Protein AF-A0A538B4H7-F1 (afdb_monomer)

Nearest PDB structures (foldseek):
  2wbi-assembly1_B-2  TM=9.373E-01  e=9.221E-04  Homo sapiens
  2wbi-assembly1_A-2  TM=9.368E-01  e=2.113E-03  Homo sapiens
  8v3u-assembly1_A  TM=9.462E-01  e=2.600E-03  Mus musculus
  4hr3-assembly1_A  TM=8.860E-01  e=8.313E-04  Mycobacteroides abscessus ATCC 19977
  8hk0-assembly1_D  TM=9.246E-01  e=2.884E-03  Streptomyces ficellus

Sequence (110 aa):
MRGVLDVTVAYASERRQFGVPVGSFQAVQHLLAEAHCLMEGALSVALHASWGVDSLEPDDAVAAGRVAKAYCARAARTVCETAVQVHGGIGNTWDCLAHVYLRRALLSSQ

Secondary structure (DSSP, 8-state):
-HHHHHHHHHHHHH-EETTEEGGGSHHHHHHHHHHHHHHHHHHHHHHHHHHHHHHS-HHHHHHHHHHHHHHHHHHHHHHHHHHHHHHGGGGGSTTSSHHHHHHHHHHHT-

Structure (mmCIF, N/CA/C/O backbone):
data_AF-A0A538B4H7-F1
#
_entry.id   AF-A0A538B4H7-F1
#
loop_
_atom_site.group_PDB
_atom_site.id
_atom_site.type_symbol
_atom_site.label_atom_id
_atom_site.label_alt_id
_atom_site.label_comp_id
_atom_site.label_asym_id
_atom_site.label_entity_id
_atom_site.label_seq_id
_atom_site.pdbx_PDB_ins_code
_atom_site.Cartn_x
_atom_site.Cartn_y
_atom_site.Cartn_z
_atom_site.occupancy
_atom_site.B_iso_or_equiv
_atom_site.auth_seq_id
_atom_site.auth_comp_id
_atom_site.auth_asym_id
_atom_site.auth_atom_id
_atom_site.pdbx_PDB_model_num
ATOM 1 N N . MET A 1 1 ? 2.057 -5.808 -1.449 1.00 85.00 1 MET A N 1
ATOM 2 C CA . MET A 1 1 ? 1.199 -4.632 -1.183 1.00 85.00 1 MET A CA 1
ATOM 3 C C . MET A 1 1 ? -0.264 -5.025 -1.054 1.00 85.00 1 MET A C 1
ATOM 5 O O . MET A 1 1 ? -0.782 -4.868 0.035 1.00 85.00 1 MET A O 1
ATOM 9 N N . ARG A 1 2 ? -0.898 -5.617 -2.079 1.00 89.88 2 ARG A N 1
ATOM 10 C CA . ARG A 1 2 ? -2.320 -6.022 -2.024 1.00 89.88 2 ARG A CA 1
ATOM 11 C C . ARG A 1 2 ? -2.705 -6.788 -0.752 1.00 89.88 2 ARG A C 1
ATOM 13 O O . ARG A 1 2 ? -3.496 -6.291 0.034 1.00 89.88 2 ARG A O 1
ATOM 20 N N . GLY A 1 3 ? -1.991 -7.874 -0.454 1.00 89.50 3 GLY A N 1
ATOM 21 C CA . GLY A 1 3 ? -2.257 -8.661 0.754 1.00 89.50 3 GLY A CA 1
ATOM 22 C C . GLY A 1 3 ? -2.128 -7.907 2.087 1.00 89.50 3 GLY A C 1
ATOM 23 O O . GLY A 1 3 ? -2.819 -8.278 3.024 1.00 89.50 3 GLY A O 1
ATOM 24 N N . VAL A 1 4 ? -1.294 -6.855 2.198 1.00 93.38 4 VAL A N 1
ATOM 25 C CA . VAL A 1 4 ? -1.223 -6.053 3.439 1.00 93.38 4 VAL A CA 1
ATOM 26 C C . VAL A 1 4 ? -2.365 -5.035 3.519 1.00 93.38 4 VAL A C 1
ATOM 28 O O . VAL A 1 4 ? -2.879 -4.778 4.604 1.00 93.38 4 VAL A O 1
ATOM 31 N N . LEU A 1 5 ? -2.798 -4.481 2.383 1.00 95.25 5 LEU A N 1
ATOM 32 C CA . LEU A 1 5 ? -3.928 -3.557 2.346 1.00 95.25 5 LEU A CA 1
ATOM 33 C C . LEU A 1 5 ? -5.231 -4.286 2.698 1.00 95.25 5 LEU A C 1
ATOM 35 O O . LEU A 1 5 ? -5.973 -3.799 3.544 1.00 95.25 5 LEU A O 1
ATOM 39 N N . ASP A 1 6 ? -5.448 -5.481 2.145 1.00 94.12 6 ASP A N 1
ATOM 40 C CA . ASP A 1 6 ? -6.657 -6.280 2.386 1.00 94.12 6 ASP A CA 1
ATOM 41 C C . ASP A 1 6 ? -6.829 -6.622 3.876 1.00 94.12 6 ASP A C 1
ATOM 43 O O . ASP A 1 6 ? -7.883 -6.359 4.458 1.00 94.12 6 ASP A O 1
ATOM 47 N N . VAL A 1 7 ? -5.773 -7.122 4.535 1.00 93.69 7 VAL A N 1
ATOM 48 C CA . VAL A 1 7 ? -5.821 -7.406 5.985 1.00 93.69 7 VAL A CA 1
ATOM 49 C C . VAL A 1 7 ? -6.019 -6.138 6.817 1.00 93.69 7 VAL A C 1
ATOM 51 O O . VAL A 1 7 ? -6.690 -6.178 7.844 1.00 93.69 7 VAL A O 1
ATOM 54 N N . THR A 1 8 ? -5.489 -4.998 6.365 1.00 96.88 8 THR A N 1
ATOM 55 C CA . THR A 1 8 ? -5.655 -3.717 7.065 1.00 96.88 8 THR A CA 1
ATOM 56 C C . THR A 1 8 ? -7.083 -3.193 6.958 1.00 96.88 8 THR A C 1
ATOM 58 O O . THR A 1 8 ? -7.635 -2.726 7.953 1.00 96.88 8 THR A O 1
ATOM 61 N N . VAL A 1 9 ? -7.706 -3.291 5.782 1.00 97.25 9 VAL A N 1
ATOM 62 C CA . VAL A 1 9 ? -9.108 -2.898 5.578 1.00 97.25 9 VAL A CA 1
ATOM 63 C C . VAL A 1 9 ? -10.041 -3.791 6.399 1.00 97.25 9 VAL A C 1
ATOM 65 O O . VAL A 1 9 ? -10.960 -3.277 7.043 1.00 97.25 9 VAL A O 1
ATOM 68 N N . ALA A 1 10 ? -9.777 -5.101 6.439 1.00 96.25 10 ALA A N 1
ATOM 69 C CA . ALA A 1 10 ? -10.524 -6.039 7.276 1.00 96.25 10 ALA A CA 1
ATOM 70 C C . ALA A 1 10 ? -10.427 -5.658 8.763 1.00 96.25 10 ALA A C 1
ATOM 72 O O . ALA A 1 10 ? -11.449 -5.428 9.411 1.00 96.25 10 ALA A O 1
ATOM 73 N N . TYR A 1 11 ? -9.208 -5.453 9.276 1.00 96.88 11 TYR A N 1
ATOM 74 C CA . TYR A 1 11 ? -8.996 -5.003 10.653 1.00 96.88 11 TYR A CA 1
ATOM 75 C C . TYR A 1 11 ? -9.717 -3.682 10.956 1.00 96.88 11 TYR A C 1
ATOM 77 O O . TYR A 1 11 ? -10.392 -3.562 11.980 1.00 96.88 11 TYR A O 1
ATOM 85 N N . ALA A 1 12 ? -9.617 -2.693 10.062 1.00 97.88 12 ALA A N 1
ATOM 86 C CA . ALA A 1 12 ? -10.252 -1.392 10.252 1.00 97.88 12 ALA A CA 1
ATOM 87 C C . ALA A 1 12 ? -11.789 -1.471 10.295 1.00 97.88 12 ALA A C 1
ATOM 89 O O . ALA A 1 12 ? -12.437 -0.648 10.946 1.00 97.88 12 ALA A O 1
ATOM 90 N N . SER A 1 13 ? -12.367 -2.465 9.622 1.00 97.88 13 SER A N 1
ATOM 91 C CA . SER A 1 13 ? -13.812 -2.704 9.585 1.00 97.88 13 SER A CA 1
ATOM 92 C C . SER A 1 13 ? -14.325 -3.426 10.837 1.00 97.88 13 SER A C 1
ATOM 94 O O . SER A 1 13 ? -15.470 -3.223 11.240 1.00 97.88 13 SER A O 1
ATOM 96 N N . GLU A 1 14 ? -13.487 -4.241 11.481 1.00 96.81 14 GLU A N 1
ATOM 97 C CA . GLU A 1 14 ? -13.860 -5.039 12.657 1.00 96.81 14 GLU A CA 1
ATOM 98 C C . GLU A 1 14 ? -13.530 -4.342 13.985 1.00 96.81 14 GLU A C 1
ATOM 100 O O . GLU A 1 14 ? -14.317 -4.370 14.939 1.00 96.81 14 GLU A O 1
ATOM 105 N N . ARG A 1 15 ? -12.365 -3.693 14.071 1.00 97.25 15 ARG A N 1
ATOM 106 C CA . ARG A 1 15 ? -11.880 -3.061 15.301 1.00 97.25 15 ARG A CA 1
ATOM 107 C C . ARG A 1 15 ? -12.764 -1.876 15.677 1.00 97.25 15 ARG A C 1
ATOM 109 O O . ARG A 1 15 ? -12.885 -0.929 14.912 1.00 97.25 15 ARG A O 1
ATOM 116 N N . ARG A 1 16 ? -13.304 -1.872 16.903 1.00 97.50 16 ARG A N 1
ATOM 117 C CA . ARG A 1 16 ? -14.145 -0.774 17.421 1.00 97.50 16 ARG A CA 1
ATOM 118 C C . ARG A 1 16 ? -13.450 0.116 18.450 1.00 97.50 16 ARG A C 1
ATOM 120 O O . ARG A 1 16 ? -12.975 -0.375 19.473 1.00 97.50 16 ARG A O 1
ATOM 127 N N . GLN A 1 17 ? -13.465 1.429 18.245 1.00 96.38 17 GLN A N 1
ATOM 128 C CA . GLN A 1 17 ? -13.072 2.431 19.244 1.00 96.38 17 GLN A CA 1
ATOM 129 C C . GLN A 1 17 ? -14.129 3.529 19.300 1.00 96.38 17 GLN A C 1
ATOM 131 O O . GLN A 1 17 ? -14.754 3.841 18.293 1.00 96.38 17 GLN A O 1
ATOM 136 N N . PHE A 1 18 ? -14.364 4.088 20.490 1.00 96.69 18 PHE A N 1
ATOM 137 C CA . PHE A 1 18 ? -15.414 5.097 20.692 1.00 96.69 18 PHE A CA 1
ATOM 138 C C . PHE A 1 18 ? -16.799 4.636 20.187 1.00 96.69 18 PHE A C 1
ATOM 140 O O . PHE A 1 18 ? -17.581 5.417 19.660 1.00 96.69 18 PHE A O 1
ATOM 147 N N . GLY A 1 19 ? -17.089 3.335 20.319 1.00 97.12 19 GLY A N 1
ATOM 148 C CA . GLY A 1 19 ? -18.369 2.727 19.937 1.00 97.12 19 GLY A CA 1
ATOM 149 C C . GLY A 1 19 ? -18.535 2.375 18.451 1.00 97.12 19 GLY A C 1
ATOM 150 O O . GLY A 1 19 ? -19.453 1.622 18.121 1.00 97.12 19 GLY A O 1
ATOM 151 N N . VAL A 1 20 ? -17.642 2.823 17.563 1.00 98.06 20 VAL A N 1
ATOM 152 C CA . VAL A 1 20 ? -17.741 2.624 16.103 1.00 98.06 20 VAL A CA 1
ATOM 153 C C . VAL A 1 20 ? -16.512 1.900 15.535 1.00 98.06 20 VAL A C 1
ATOM 155 O O . VAL A 1 20 ? -15.462 1.895 16.182 1.00 98.06 20 VAL A O 1
ATOM 158 N N . PRO A 1 21 ? -16.608 1.246 14.361 1.00 98.31 21 PRO A N 1
ATOM 159 C CA . PRO A 1 21 ? -15.439 0.716 13.662 1.00 98.31 21 PRO A CA 1
ATOM 160 C C . PRO A 1 21 ? -14.396 1.804 13.386 1.00 98.31 21 PRO A C 1
ATOM 162 O O . PRO A 1 21 ? -14.749 2.903 12.973 1.00 98.31 21 PRO A O 1
ATOM 165 N N . VAL A 1 22 ? -13.107 1.516 13.558 1.00 98.12 22 VAL A N 1
ATOM 166 C CA . VAL A 1 22 ? -12.048 2.523 13.350 1.00 98.12 22 VAL A CA 1
ATOM 167 C C . VAL A 1 22 ? -11.984 3.014 11.900 1.00 98.12 22 VAL A C 1
ATOM 169 O O . VAL A 1 22 ? -11.637 4.166 11.654 1.00 98.12 22 VAL A O 1
ATOM 172 N N . GLY A 1 23 ? -12.395 2.183 10.939 1.00 97.94 23 GLY A N 1
ATOM 173 C CA . GLY A 1 23 ? -12.521 2.543 9.527 1.00 97.94 23 GLY A CA 1
ATOM 174 C C . GLY A 1 23 ? -13.609 3.580 9.221 1.00 97.94 23 GLY A C 1
ATOM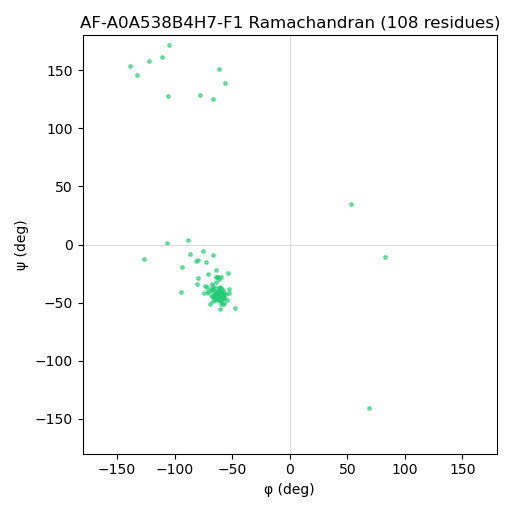 175 O O . GLY A 1 23 ? -13.651 4.083 8.101 1.00 97.94 23 GLY A O 1
ATOM 176 N N . SER A 1 24 ? -14.477 3.944 10.176 1.00 98.00 24 SER A N 1
ATOM 177 C CA . SER A 1 24 ? -15.433 5.044 9.985 1.00 98.00 24 SER A CA 1
ATOM 178 C C . SER A 1 24 ? -14.818 6.426 10.220 1.00 98.00 24 SER A C 1
ATOM 180 O O . SER A 1 24 ? -15.434 7.430 9.873 1.00 98.00 24 SER A O 1
ATOM 182 N N . PHE A 1 25 ? -13.631 6.511 10.829 1.00 98.31 25 PHE A N 1
ATOM 183 C CA . PHE A 1 25 ? -12.952 7.787 11.033 1.00 98.31 25 PHE A CA 1
ATOM 184 C C . PHE A 1 25 ? -12.283 8.245 9.736 1.00 98.31 25 PHE A C 1
ATOM 186 O O . PHE A 1 25 ? -11.476 7.516 9.159 1.00 98.31 25 PHE A O 1
ATOM 193 N N . GLN A 1 26 ? -12.549 9.486 9.318 1.00 98.31 26 GLN A N 1
ATOM 194 C CA . GLN A 1 26 ? -12.001 10.061 8.083 1.00 98.31 26 GLN A CA 1
ATOM 195 C C . GLN A 1 26 ? -10.471 9.941 7.999 1.00 98.31 26 GLN A C 1
ATOM 197 O O . GLN A 1 26 ? -9.933 9.638 6.939 1.00 98.31 26 GLN A O 1
ATOM 202 N N . ALA A 1 27 ? -9.764 10.123 9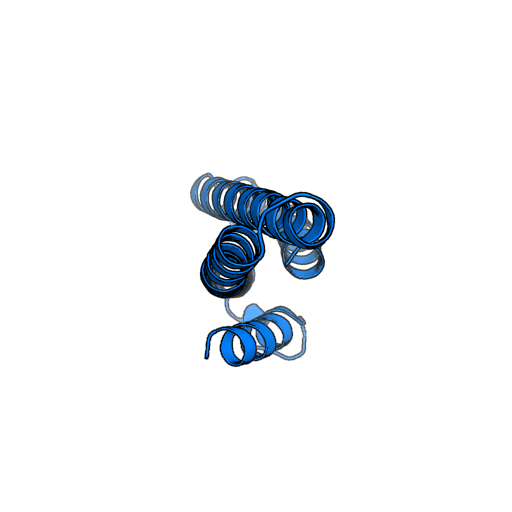.120 1.00 97.62 27 ALA A N 1
ATOM 203 C CA . ALA A 1 27 ? -8.311 9.978 9.170 1.00 97.62 27 ALA A CA 1
ATOM 204 C C . ALA A 1 27 ? -7.845 8.578 8.723 1.00 97.62 27 ALA A C 1
ATOM 206 O O . ALA A 1 27 ? -6.868 8.463 7.991 1.00 97.62 27 ALA A O 1
ATOM 207 N N . VAL A 1 28 ? -8.568 7.518 9.104 1.00 98.25 28 VAL A N 1
ATOM 208 C CA . VAL A 1 28 ? -8.280 6.143 8.665 1.00 98.25 28 VAL A CA 1
ATOM 209 C C . VAL A 1 28 ? -8.700 5.945 7.209 1.00 98.25 28 VAL A C 1
ATOM 211 O O . VAL A 1 28 ? -7.955 5.355 6.434 1.00 98.25 28 VAL A O 1
ATOM 214 N N . GLN A 1 29 ? -9.856 6.479 6.806 1.00 98.31 29 GLN A N 1
ATOM 215 C CA . GLN A 1 29 ? -10.340 6.375 5.425 1.00 98.31 29 GLN A CA 1
ATOM 216 C C . GLN A 1 29 ? -9.376 7.010 4.424 1.00 98.31 29 GLN A C 1
ATOM 218 O O . GLN A 1 29 ? -9.060 6.393 3.413 1.00 98.31 29 GLN A O 1
ATOM 223 N N . HIS A 1 30 ? -8.871 8.209 4.717 1.00 98.38 30 HIS A N 1
ATOM 224 C CA . HIS A 1 30 ? -7.897 8.891 3.869 1.00 98.38 30 HIS A CA 1
ATOM 225 C C . HIS A 1 30 ? -6.599 8.095 3.743 1.00 98.38 30 HIS A C 1
ATOM 227 O O . HIS A 1 30 ? -6.124 7.893 2.630 1.00 98.38 30 HIS A O 1
ATOM 233 N N . LEU A 1 31 ? -6.074 7.579 4.860 1.00 98.31 31 LEU A N 1
ATOM 234 C CA . LEU A 1 31 ? -4.881 6.733 4.853 1.00 98.31 31 LEU A CA 1
ATOM 235 C C . LEU A 1 31 ? -5.062 5.494 3.963 1.00 98.31 31 LEU A C 1
ATOM 237 O O . LEU A 1 31 ? -4.184 5.165 3.167 1.00 98.31 31 LEU A O 1
ATOM 241 N N . LEU A 1 32 ? -6.204 4.809 4.078 1.00 98.19 32 LEU A N 1
ATOM 242 C CA . LEU A 1 32 ? -6.490 3.607 3.291 1.00 98.19 32 LEU A CA 1
ATOM 243 C C . LEU A 1 32 ? -6.758 3.923 1.815 1.00 98.19 32 LEU A C 1
ATOM 245 O O . LEU A 1 32 ? -6.315 3.171 0.948 1.00 98.19 32 LEU A O 1
ATOM 249 N N . ALA A 1 33 ? -7.426 5.039 1.518 1.00 98.38 33 ALA A N 1
ATOM 250 C CA . ALA A 1 33 ? -7.653 5.499 0.152 1.00 98.38 33 ALA A CA 1
ATOM 251 C C . ALA A 1 33 ? -6.334 5.869 -0.543 1.00 98.38 33 ALA A C 1
ATOM 253 O O . ALA A 1 33 ? -6.085 5.437 -1.666 1.00 98.38 33 ALA A O 1
ATOM 254 N N . GLU A 1 34 ? -5.449 6.600 0.134 1.00 98.38 34 GLU A N 1
ATOM 255 C CA . GLU A 1 34 ? -4.131 6.949 -0.400 1.00 98.38 34 GLU A CA 1
ATOM 256 C C . GLU A 1 34 ? -3.257 5.703 -0.605 1.00 98.38 34 GLU A C 1
ATOM 258 O O . GLU A 1 34 ? -2.647 5.535 -1.664 1.00 98.38 34 GLU A O 1
ATOM 263 N N . ALA A 1 35 ? -3.263 4.773 0.356 1.00 98.12 35 ALA A N 1
ATOM 264 C CA . ALA A 1 35 ? -2.573 3.492 0.222 1.00 98.12 35 ALA A CA 1
ATOM 265 C C . ALA A 1 35 ? -3.095 2.669 -0.971 1.00 98.12 35 ALA A C 1
ATOM 267 O O . ALA A 1 35 ? -2.307 2.032 -1.676 1.00 98.12 35 ALA A O 1
ATOM 268 N N . HIS A 1 36 ? -4.405 2.704 -1.228 1.00 98.12 36 HIS A N 1
ATOM 269 C CA . HIS A 1 36 ? -5.007 2.066 -2.395 1.00 98.12 36 HIS A CA 1
ATOM 270 C C . HIS A 1 36 ? -4.544 2.718 -3.706 1.00 98.12 36 HIS A C 1
ATOM 272 O O . HIS A 1 36 ? -4.080 2.012 -4.601 1.00 98.12 36 HIS A O 1
ATOM 278 N N . CYS A 1 37 ? -4.565 4.051 -3.796 1.00 98.44 37 CYS A N 1
ATOM 279 C CA . CYS A 1 37 ? -4.070 4.785 -4.965 1.00 98.44 37 CYS A CA 1
ATOM 280 C C . CYS A 1 37 ? -2.596 4.470 -5.269 1.00 98.44 37 CYS A C 1
ATOM 282 O O . CYS A 1 37 ? -2.240 4.227 -6.422 1.00 98.44 37 CYS A O 1
ATOM 284 N N . LEU A 1 38 ? -1.739 4.418 -4.243 1.00 98.25 38 LEU A N 1
ATOM 285 C CA . LEU A 1 38 ? -0.326 4.050 -4.395 1.00 98.25 38 LEU A CA 1
ATOM 286 C C . LEU A 1 38 ? -0.150 2.622 -4.922 1.00 98.25 38 LEU A C 1
ATOM 288 O O . LEU A 1 38 ? 0.718 2.371 -5.759 1.00 98.25 38 LEU A O 1
ATOM 292 N N . MET A 1 39 ? -0.962 1.681 -4.439 1.00 97.31 39 MET A N 1
ATOM 293 C CA . MET A 1 39 ? -0.926 0.296 -4.902 1.00 97.31 39 MET A CA 1
ATOM 294 C C . MET A 1 39 ? -1.328 0.180 -6.376 1.00 97.31 39 MET A C 1
ATOM 296 O O . MET A 1 39 ? -0.651 -0.523 -7.126 1.00 97.31 39 MET A O 1
ATOM 300 N N . GLU A 1 40 ? -2.396 0.857 -6.795 1.00 98.25 40 GLU A N 1
ATOM 301 C CA . GLU A 1 40 ? -2.850 0.833 -8.191 1.00 98.25 40 GLU A CA 1
ATOM 302 C C . GLU A 1 40 ? -1.849 1.542 -9.118 1.00 98.25 40 GLU A C 1
ATOM 304 O O . GLU A 1 40 ? -1.518 1.027 -10.187 1.00 98.25 40 GLU A O 1
ATOM 309 N N . GLY A 1 41 ? -1.250 2.652 -8.671 1.00 98.38 41 GLY A N 1
ATOM 310 C CA . GLY A 1 41 ? -0.131 3.287 -9.372 1.00 98.38 41 GLY A CA 1
ATOM 311 C C . GLY A 1 41 ? 1.064 2.343 -9.544 1.00 98.38 41 GLY A C 1
ATOM 312 O O . GLY A 1 41 ? 1.627 2.250 -10.633 1.00 98.38 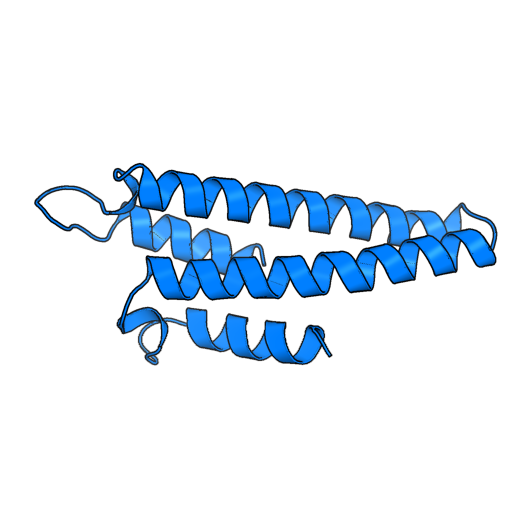41 GLY A O 1
ATOM 313 N N . ALA A 1 42 ? 1.411 1.584 -8.500 1.00 97.94 42 ALA A N 1
ATOM 314 C CA . ALA A 1 42 ? 2.504 0.617 -8.542 1.00 97.94 42 ALA A CA 1
ATOM 315 C C . ALA A 1 42 ? 2.214 -0.550 -9.497 1.00 97.94 42 ALA A C 1
ATOM 317 O O . ALA A 1 42 ? 3.106 -0.997 -10.217 1.00 97.94 42 ALA A O 1
ATOM 318 N N . LEU A 1 43 ? 0.967 -1.025 -9.539 1.00 98.06 43 LEU A N 1
ATOM 319 C CA . LEU A 1 43 ? 0.546 -2.032 -10.509 1.00 98.06 43 LEU A CA 1
ATOM 320 C C . LEU A 1 43 ? 0.659 -1.499 -11.942 1.00 98.06 43 LEU A C 1
ATOM 322 O O . LEU A 1 43 ? 1.221 -2.179 -12.795 1.00 98.06 43 LEU A O 1
ATOM 326 N N . SER A 1 44 ? 0.191 -0.274 -12.187 1.00 98.50 44 SER A N 1
ATOM 327 C CA . SER A 1 44 ? 0.229 0.358 -13.509 1.00 98.50 44 SER A CA 1
ATOM 328 C C . SER A 1 44 ? 1.654 0.461 -14.066 1.00 98.50 44 SER A C 1
ATOM 330 O O . SER A 1 44 ? 1.932 -0.028 -15.162 1.00 98.50 44 SER A O 1
ATOM 332 N N . VAL A 1 45 ? 2.597 1.007 -13.289 1.00 98.44 45 VAL A N 1
ATOM 333 C CA . VAL A 1 45 ? 3.997 1.138 -13.738 1.00 98.44 45 VAL A CA 1
ATOM 334 C C . VAL A 1 45 ? 4.694 -0.213 -13.893 1.00 98.44 45 VAL A C 1
ATOM 336 O O . VAL A 1 45 ? 5.513 -0.370 -14.796 1.00 98.44 45 VAL A O 1
ATOM 339 N N . ALA A 1 46 ? 4.367 -1.200 -13.051 1.00 98.38 46 ALA A N 1
ATOM 340 C CA . ALA A 1 46 ? 4.913 -2.547 -13.177 1.00 98.38 46 ALA A CA 1
ATOM 341 C C . ALA A 1 46 ? 4.433 -3.221 -14.468 1.00 98.38 46 ALA A C 1
ATOM 343 O O . ALA A 1 46 ? 5.248 -3.780 -15.196 1.00 98.38 46 ALA A O 1
ATOM 344 N N . LEU A 1 47 ? 3.139 -3.113 -14.785 1.00 98.62 47 LEU A N 1
ATOM 345 C CA . LEU A 1 47 ? 2.574 -3.638 -16.028 1.00 98.62 47 LEU A CA 1
ATOM 346 C C . LEU A 1 47 ? 3.161 -2.942 -17.257 1.00 98.62 47 LEU A C 1
ATOM 348 O O . LEU A 1 47 ? 3.498 -3.618 -18.225 1.00 98.62 47 LEU A O 1
ATOM 352 N N . HIS A 1 48 ? 3.337 -1.618 -17.211 1.00 98.69 48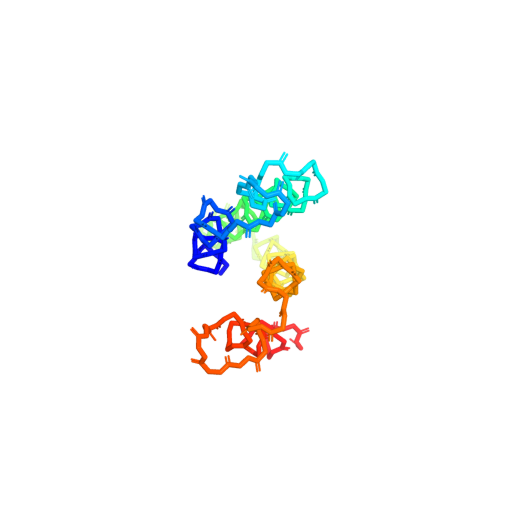 HIS A N 1
ATOM 353 C CA . HIS A 1 48 ? 3.983 -0.880 -18.295 1.00 98.69 48 HIS A CA 1
ATOM 354 C C . HIS A 1 48 ? 5.429 -1.338 -18.515 1.00 98.69 48 HIS A C 1
ATOM 356 O O . HIS A 1 48 ? 5.820 -1.581 -19.652 1.00 98.69 48 HIS A O 1
ATOM 362 N N . ALA A 1 49 ? 6.207 -1.516 -17.443 1.00 98.69 49 ALA A N 1
ATOM 363 C CA . ALA A 1 49 ? 7.568 -2.032 -17.552 1.00 98.69 49 ALA A CA 1
ATOM 364 C C . ALA A 1 49 ? 7.605 -3.464 -18.105 1.00 98.69 49 ALA A C 1
ATOM 366 O O . ALA A 1 49 ? 8.440 -3.753 -18.954 1.00 98.69 49 ALA A O 1
ATOM 367 N N . SER A 1 50 ? 6.695 -4.344 -17.670 1.00 98.50 50 SER A N 1
ATOM 368 C CA . SER A 1 50 ? 6.589 -5.708 -18.205 1.00 98.50 50 SER A CA 1
ATOM 369 C C . SER A 1 50 ? 6.252 -5.719 -19.693 1.00 98.50 50 SER A C 1
ATOM 371 O O . SER A 1 50 ? 6.931 -6.392 -20.455 1.00 98.50 50 SER A O 1
ATOM 373 N N . TRP A 1 51 ? 5.253 -4.943 -20.115 1.00 98.69 51 TRP A N 1
ATOM 374 C CA . TRP A 1 51 ? 4.914 -4.785 -21.530 1.00 98.69 51 TRP A CA 1
ATOM 375 C C . TRP A 1 51 ? 6.074 -4.183 -22.339 1.00 98.69 51 TRP A C 1
ATOM 377 O O . TRP A 1 51 ? 6.328 -4.595 -23.471 1.00 98.69 51 TRP A O 1
ATOM 387 N N . GLY A 1 52 ? 6.800 -3.236 -21.739 1.00 98.62 52 GLY A N 1
ATOM 388 C CA . GLY A 1 52 ? 7.919 -2.547 -22.368 1.00 98.62 52 GLY A CA 1
ATOM 389 C C . GLY A 1 52 ? 9.063 -3.475 -22.768 1.00 98.62 52 GLY A C 1
ATOM 390 O O . GLY A 1 52 ? 9.708 -3.211 -23.774 1.00 98.62 52 GLY A O 1
ATOM 391 N N . VAL A 1 53 ? 9.268 -4.586 -22.052 1.00 98.31 53 VAL A N 1
ATOM 392 C CA . VAL A 1 53 ? 10.280 -5.599 -22.406 1.00 98.31 53 VAL A CA 1
ATOM 393 C C . VAL A 1 53 ? 10.040 -6.191 -23.797 1.00 98.31 53 VAL A C 1
ATOM 395 O O . VAL A 1 53 ? 11.003 -6.432 -24.519 1.00 98.31 53 VAL A O 1
ATOM 398 N N . ASP A 1 54 ? 8.779 -6.394 -24.180 1.00 98.38 54 ASP A N 1
ATOM 399 C CA . ASP A 1 54 ? 8.423 -7.024 -25.456 1.00 98.38 54 ASP A CA 1
ATOM 400 C C . ASP A 1 54 ? 8.180 -6.004 -26.582 1.00 98.38 54 ASP A C 1
ATOM 402 O O . ASP A 1 54 ? 8.172 -6.375 -27.755 1.00 98.38 54 ASP A O 1
ATOM 406 N N . SER A 1 55 ? 7.919 -4.737 -26.237 1.00 98.31 55 SER A N 1
ATOM 407 C CA . SER A 1 55 ? 7.301 -3.765 -27.158 1.00 98.31 55 SER A CA 1
ATOM 408 C C . SER A 1 55 ? 8.058 -2.448 -27.344 1.00 98.31 55 SER A C 1
ATOM 410 O O . SER A 1 55 ? 7.688 -1.679 -28.231 1.00 98.31 55 SER A O 1
ATOM 412 N N . LEU A 1 56 ? 9.061 -2.145 -26.515 1.00 98.38 56 LEU A N 1
ATOM 413 C CA . LEU A 1 56 ? 9.847 -0.910 -26.604 1.00 98.38 56 LEU A CA 1
ATOM 414 C C . LEU A 1 56 ? 11.282 -1.190 -27.055 1.00 98.38 56 LEU A C 1
ATOM 416 O O . LEU A 1 56 ? 11.790 -2.302 -26.920 1.00 98.38 56 LEU A O 1
ATOM 420 N N . GLU A 1 57 ? 11.953 -0.145 -27.541 1.00 98.62 57 GLU A N 1
ATOM 421 C CA . GLU A 1 57 ? 13.395 -0.194 -27.770 1.00 98.62 57 GLU A CA 1
ATOM 422 C C . GLU A 1 57 ? 14.145 -0.454 -26.449 1.00 98.62 57 GLU A C 1
ATOM 424 O O . GLU A 1 57 ? 13.674 -0.042 -25.379 1.00 98.62 57 GLU A O 1
ATOM 429 N N . PRO A 1 58 ? 15.324 -1.106 -26.484 1.00 98.38 58 PRO A N 1
ATOM 430 C CA . PRO A 1 58 ? 16.008 -1.561 -25.274 1.00 98.38 58 PRO A CA 1
ATOM 431 C C . PRO A 1 58 ? 16.228 -0.477 -24.208 1.00 98.38 58 PRO A C 1
ATOM 433 O O . PRO A 1 58 ? 16.007 -0.729 -23.021 1.00 98.38 58 PRO A O 1
ATOM 436 N N . ASP A 1 59 ? 16.620 0.734 -24.607 1.00 98.44 59 ASP A N 1
ATOM 437 C CA . ASP A 1 59 ? 16.876 1.833 -23.668 1.00 98.44 59 ASP A CA 1
ATOM 438 C C . ASP A 1 59 ? 15.589 2.329 -22.984 1.00 98.44 59 ASP A C 1
ATOM 440 O O . ASP A 1 59 ? 15.588 2.591 -21.775 1.00 98.44 59 ASP A O 1
ATOM 444 N N . ASP A 1 60 ? 14.476 2.381 -23.721 1.00 98.50 60 ASP A N 1
ATOM 445 C CA . ASP A 1 60 ? 13.166 2.775 -23.196 1.00 98.50 60 ASP A CA 1
ATOM 446 C C . ASP A 1 60 ? 12.590 1.699 -22.265 1.00 98.50 60 ASP A C 1
ATOM 448 O O . ASP A 1 60 ? 12.067 2.013 -21.190 1.00 98.50 60 ASP A O 1
ATOM 452 N N . ALA A 1 61 ? 12.756 0.417 -22.611 1.00 98.62 61 ALA A N 1
ATOM 453 C CA . ALA A 1 61 ? 12.376 -0.704 -21.753 1.00 98.62 61 ALA A CA 1
ATOM 454 C C . ALA A 1 61 ? 13.148 -0.681 -20.418 1.00 98.62 61 ALA A C 1
ATOM 456 O O . ALA A 1 61 ? 12.565 -0.838 -19.337 1.00 98.62 61 ALA A O 1
ATOM 457 N N . VAL A 1 62 ? 14.459 -0.410 -20.464 1.00 98.62 62 VAL A N 1
ATOM 458 C CA . VAL A 1 62 ? 15.294 -0.247 -19.263 1.00 98.62 62 VAL A CA 1
ATOM 459 C C . VAL A 1 62 ? 14.848 0.965 -18.438 1.00 98.62 62 VAL A C 1
ATOM 461 O O . 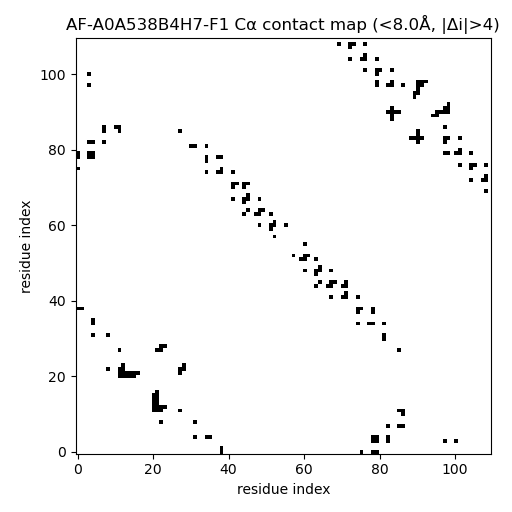VAL A 1 62 ? 14.789 0.878 -17.205 1.00 98.62 62 VAL A O 1
ATOM 464 N N . ALA A 1 63 ? 14.505 2.086 -19.077 1.00 98.56 63 ALA A N 1
ATOM 465 C CA . ALA A 1 63 ? 13.988 3.266 -18.388 1.00 98.56 63 ALA A CA 1
ATOM 466 C C . ALA A 1 63 ? 12.655 2.976 -17.671 1.00 98.56 63 ALA A C 1
ATOM 468 O O . ALA A 1 63 ? 12.526 3.282 -16.480 1.00 98.56 63 ALA A O 1
ATOM 469 N N . ALA A 1 64 ? 11.708 2.309 -18.339 1.00 98.69 64 ALA A N 1
ATOM 470 C CA . ALA A 1 64 ? 10.440 1.887 -17.744 1.00 98.69 64 ALA A CA 1
ATOM 471 C C . ALA A 1 64 ? 10.656 0.952 -16.539 1.00 98.69 64 ALA A C 1
ATOM 473 O O . ALA A 1 64 ? 10.056 1.149 -15.478 1.00 98.69 64 ALA A O 1
ATOM 474 N N . GLY A 1 65 ? 11.586 -0.005 -16.648 1.00 98.62 65 GLY A N 1
ATOM 475 C CA . GLY A 1 65 ? 11.975 -0.889 -15.544 1.00 98.62 65 GLY A CA 1
ATOM 476 C C . GLY A 1 65 ? 12.531 -0.141 -14.326 1.00 98.62 65 GLY A C 1
ATOM 477 O O . GLY A 1 65 ? 12.169 -0.445 -13.185 1.00 98.62 65 GLY A O 1
ATOM 478 N N . ARG A 1 66 ? 13.363 0.888 -14.541 1.00 98.31 66 ARG A N 1
ATOM 479 C CA . ARG A 1 66 ? 13.895 1.742 -13.459 1.00 98.31 66 ARG A CA 1
ATOM 480 C C . ARG A 1 66 ? 12.790 2.530 -12.758 1.00 98.31 66 ARG A C 1
ATOM 482 O O . ARG A 1 66 ? 12.777 2.584 -11.526 1.00 98.31 66 ARG A O 1
ATOM 489 N N . VAL A 1 67 ? 11.851 3.094 -13.522 1.00 98.31 67 VAL A N 1
ATOM 490 C CA . VAL A 1 67 ? 10.677 3.792 -12.972 1.00 98.31 67 VAL A CA 1
ATOM 491 C C . VAL A 1 67 ? 9.840 2.835 -12.127 1.00 98.31 67 VAL A C 1
ATOM 493 O O . VAL A 1 67 ? 9.524 3.158 -10.980 1.00 98.31 67 VAL A O 1
ATOM 496 N N . ALA A 1 68 ? 9.552 1.635 -12.639 1.00 98.31 68 ALA A N 1
ATOM 497 C CA . ALA A 1 68 ? 8.800 0.625 -11.903 1.00 98.31 68 ALA A CA 1
ATOM 498 C C . ALA A 1 68 ? 9.501 0.222 -10.595 1.00 98.31 68 ALA A C 1
ATOM 500 O O . ALA A 1 68 ? 8.865 0.240 -9.542 1.00 98.31 68 ALA A O 1
ATOM 501 N N . LYS A 1 69 ? 10.816 -0.059 -10.608 1.00 96.88 69 LYS A N 1
ATOM 502 C CA . LYS A 1 69 ? 11.577 -0.370 -9.378 1.00 96.88 69 LYS A CA 1
ATOM 503 C C . LYS A 1 69 ? 11.472 0.761 -8.358 1.00 96.88 69 LYS A C 1
ATOM 505 O O . LYS A 1 69 ? 11.159 0.496 -7.198 1.00 96.88 69 LYS A O 1
ATOM 510 N N . ALA A 1 70 ? 11.721 2.003 -8.772 1.00 96.81 70 ALA A N 1
ATOM 511 C CA . ALA A 1 70 ? 11.720 3.150 -7.868 1.00 96.81 70 ALA A CA 1
ATOM 512 C C . ALA A 1 70 ? 10.328 3.420 -7.273 1.00 96.81 70 ALA A C 1
ATOM 514 O O . ALA A 1 70 ? 10.193 3.606 -6.060 1.00 96.81 70 ALA A O 1
ATOM 515 N N . TYR A 1 71 ? 9.288 3.413 -8.109 1.00 97.44 71 TYR A N 1
ATOM 516 C CA . TYR A 1 71 ? 7.922 3.698 -7.678 1.00 97.44 71 TYR A CA 1
ATOM 517 C C . TYR A 1 71 ? 7.368 2.579 -6.790 1.00 97.44 71 TYR A C 1
ATOM 519 O O . TYR A 1 71 ? 6.917 2.853 -5.678 1.00 97.44 71 TYR A O 1
ATOM 527 N N . CYS A 1 72 ? 7.457 1.316 -7.224 1.00 97.38 72 CYS A N 1
ATOM 528 C CA . CYS A 1 72 ? 6.933 0.175 -6.468 1.00 97.38 72 CYS A CA 1
ATOM 529 C C . CYS A 1 72 ? 7.602 0.038 -5.100 1.00 97.38 72 CYS A C 1
ATOM 531 O O . CYS A 1 72 ? 6.927 -0.255 -4.115 1.00 97.38 72 CYS A O 1
ATOM 533 N N . ALA A 1 73 ? 8.914 0.275 -5.018 1.00 96.12 73 ALA A N 1
ATOM 534 C CA . ALA A 1 73 ? 9.645 0.205 -3.761 1.00 96.12 73 ALA A CA 1
ATOM 535 C C . ALA A 1 73 ? 9.199 1.280 -2.757 1.00 96.12 73 ALA A C 1
ATOM 537 O O . ALA A 1 73 ? 9.010 0.979 -1.575 1.00 96.12 73 ALA A O 1
ATOM 538 N N . ARG A 1 74 ? 8.996 2.520 -3.223 1.00 95.75 74 ARG A N 1
ATOM 539 C CA . ARG A 1 74 ? 8.486 3.621 -2.391 1.00 95.75 74 ARG A CA 1
ATOM 540 C C . ARG A 1 74 ? 7.042 3.378 -1.963 1.00 95.75 74 ARG A C 1
ATOM 542 O O . ARG A 1 74 ? 6.748 3.456 -0.774 1.00 95.75 74 ARG A O 1
ATOM 549 N N . ALA A 1 75 ? 6.172 3.023 -2.908 1.00 97.31 75 ALA A N 1
ATOM 550 C CA . ALA A 1 75 ? 4.771 2.715 -2.638 1.00 97.31 75 ALA A CA 1
ATOM 551 C C . ALA A 1 75 ? 4.634 1.569 -1.623 1.00 97.31 75 ALA A C 1
ATOM 553 O O . ALA A 1 75 ? 3.880 1.685 -0.661 1.00 97.31 75 ALA A O 1
ATOM 554 N N . ALA A 1 76 ? 5.415 0.493 -1.777 1.00 96.69 76 ALA A N 1
ATOM 555 C CA . ALA A 1 76 ? 5.365 -0.649 -0.868 1.00 96.69 76 ALA A CA 1
ATOM 556 C C . ALA A 1 76 ? 5.726 -0.276 0.562 1.00 96.69 76 ALA A C 1
ATOM 558 O O . ALA A 1 76 ? 5.051 -0.726 1.489 1.00 96.69 76 ALA A O 1
ATOM 559 N N . ARG A 1 77 ? 6.754 0.558 0.739 1.00 96.31 77 ARG A N 1
ATOM 560 C CA . ARG A 1 77 ? 7.132 1.067 2.053 1.00 96.31 77 ARG A CA 1
ATOM 561 C C . ARG A 1 77 ? 5.990 1.866 2.675 1.00 96.31 77 ARG A C 1
ATOM 563 O O . ARG A 1 77 ? 5.533 1.490 3.750 1.00 96.31 77 ARG A O 1
ATOM 570 N N . THR A 1 78 ? 5.485 2.882 1.977 1.00 96.94 78 THR A N 1
ATOM 571 C CA . THR A 1 78 ? 4.409 3.745 2.487 1.00 96.94 78 THR A CA 1
ATOM 572 C C . THR A 1 78 ? 3.152 2.946 2.831 1.00 96.94 78 THR A C 1
ATOM 574 O O . THR A 1 78 ? 2.619 3.089 3.924 1.00 96.94 78 THR A O 1
ATOM 577 N N . VAL A 1 79 ? 2.712 2.034 1.957 1.00 97.69 79 VAL A N 1
ATOM 578 C CA . VAL A 1 79 ? 1.531 1.190 2.213 1.00 97.69 79 VAL A CA 1
ATOM 579 C C . VAL A 1 79 ? 1.728 0.307 3.452 1.00 97.69 79 VAL A C 1
ATOM 581 O O . VAL A 1 79 ? 0.801 0.147 4.245 1.00 97.69 79 VAL A O 1
ATOM 584 N N . CYS A 1 80 ? 2.924 -0.257 3.656 1.00 97.00 80 CYS A N 1
ATOM 585 C CA . CYS A 1 80 ? 3.196 -1.087 4.832 1.00 97.00 80 CYS A CA 1
ATOM 586 C C . CYS A 1 80 ? 3.325 -0.263 6.125 1.00 97.00 80 CYS A C 1
ATOM 588 O O . CYS A 1 80 ? 2.880 -0.723 7.174 1.00 97.00 80 CYS A O 1
ATOM 590 N N . GLU A 1 81 ? 3.898 0.942 6.070 1.00 96.81 81 GLU A N 1
ATOM 591 C CA . GLU A 1 81 ? 3.947 1.869 7.212 1.00 96.81 81 GLU A CA 1
ATOM 592 C C . GLU A 1 81 ? 2.528 2.312 7.610 1.00 96.81 81 GLU A C 1
ATOM 594 O O . GLU A 1 81 ? 2.165 2.232 8.785 1.00 96.81 81 GLU A O 1
ATOM 599 N N . THR A 1 82 ? 1.682 2.659 6.634 1.00 97.81 82 THR A N 1
ATOM 600 C CA . THR A 1 82 ? 0.259 2.959 6.860 1.00 97.81 82 THR A CA 1
ATOM 601 C C . THR A 1 82 ? -0.477 1.779 7.488 1.00 97.81 82 THR A C 1
ATOM 603 O O . THR A 1 82 ? -1.250 1.966 8.426 1.00 97.81 82 THR A O 1
ATOM 606 N N . ALA A 1 83 ? -0.220 0.553 7.025 1.00 97.50 83 ALA A N 1
ATOM 607 C CA . ALA A 1 83 ? -0.820 -0.639 7.612 1.00 97.50 83 ALA A CA 1
ATOM 608 C C . ALA A 1 83 ? -0.466 -0.790 9.098 1.00 97.50 83 ALA A C 1
ATOM 610 O O . ALA A 1 83 ? -1.358 -1.024 9.914 1.00 97.50 83 ALA A O 1
ATOM 611 N N . VAL A 1 84 ? 0.807 -0.610 9.470 1.00 97.25 84 VAL A N 1
ATOM 612 C CA . VAL A 1 84 ? 1.234 -0.632 10.880 1.00 97.25 84 VAL A CA 1
ATOM 613 C C . VAL A 1 84 ? 0.525 0.464 11.679 1.00 97.25 84 VAL A C 1
ATOM 615 O O . VAL A 1 84 ? 0.015 0.186 12.762 1.00 97.25 84 VAL A O 1
ATOM 618 N N . GLN A 1 85 ? 0.415 1.675 11.127 1.00 96.88 85 GLN A N 1
ATOM 619 C CA . GLN A 1 85 ? -0.267 2.793 11.781 1.00 96.88 85 GLN A CA 1
ATOM 620 C C . GLN A 1 85 ? -1.755 2.510 12.036 1.00 96.88 85 GLN A C 1
ATOM 622 O O . GLN A 1 85 ? -2.241 2.762 13.137 1.00 96.88 85 GLN A O 1
ATOM 627 N N . VAL A 1 86 ? -2.477 1.961 11.054 1.00 97.69 86 VAL A N 1
ATOM 628 C CA . VAL A 1 86 ? -3.909 1.630 11.188 1.00 97.69 86 VAL A CA 1
ATOM 629 C C . VAL A 1 86 ? -4.133 0.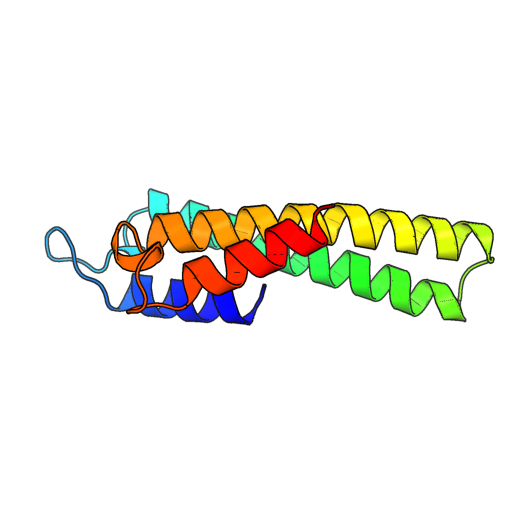510 12.207 1.00 97.69 86 VAL A C 1
ATOM 631 O O . VAL A 1 86 ? -5.099 0.557 12.967 1.00 97.69 86 VAL A O 1
ATOM 634 N N . HIS A 1 87 ? -3.225 -0.468 12.280 1.00 97.25 87 HIS A N 1
ATOM 635 C CA . HIS A 1 87 ? -3.274 -1.507 13.310 1.00 97.25 87 HIS A CA 1
ATOM 636 C C . HIS A 1 87 ? -2.923 -0.970 14.709 1.00 97.25 87 HIS A C 1
ATOM 638 O O . HIS A 1 87 ? -3.374 -1.517 15.716 1.00 97.25 87 HIS A O 1
ATOM 644 N N . GLY A 1 88 ? -2.154 0.116 14.801 1.00 95.56 88 GLY A N 1
ATOM 645 C CA . GLY A 1 88 ? -1.667 0.660 16.064 1.00 95.56 88 GLY A CA 1
ATOM 646 C C . GLY A 1 88 ? -0.632 -0.264 16.711 1.00 95.56 88 GLY A C 1
ATOM 647 O O . GLY A 1 88 ? 0.204 -0.855 16.031 1.00 95.56 88 GLY A O 1
ATOM 648 N N . GLY A 1 89 ? -0.680 -0.415 18.039 1.00 95.44 89 GLY A N 1
ATOM 649 C CA . GLY A 1 89 ? 0.314 -1.198 18.790 1.00 95.44 89 GLY A CA 1
ATOM 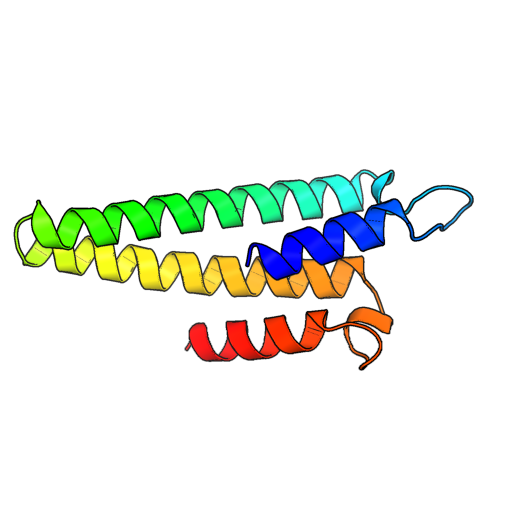650 C C . GLY A 1 89 ? 0.468 -2.644 18.301 1.00 95.44 89 GLY A C 1
ATOM 651 O O . GLY A 1 89 ? 1.594 -3.100 18.105 1.00 95.44 89 GLY A O 1
ATOM 652 N N . ILE A 1 90 ? -0.646 -3.330 18.006 1.00 95.44 90 ILE A N 1
ATOM 653 C CA . ILE A 1 90 ? -0.618 -4.717 17.501 1.00 95.44 90 ILE A CA 1
ATOM 654 C C . ILE A 1 90 ? 0.064 -4.821 16.130 1.00 95.44 90 ILE A C 1
ATOM 656 O O . ILE A 1 90 ? 0.580 -5.875 15.780 1.00 95.44 90 ILE A O 1
ATOM 660 N N . GLY A 1 91 ? 0.133 -3.712 15.379 1.00 95.38 91 GLY A N 1
ATOM 661 C CA . GLY A 1 91 ? 0.858 -3.593 14.114 1.00 95.38 91 GLY A CA 1
ATOM 662 C C . GLY A 1 91 ? 2.323 -4.018 14.211 1.00 95.38 91 GLY A C 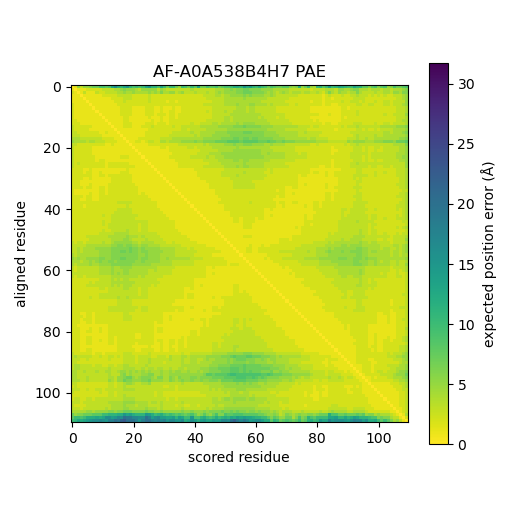1
ATOM 663 O O . GLY A 1 91 ? 2.897 -4.423 13.205 1.00 95.38 91 GLY A O 1
ATOM 664 N N . ASN A 1 92 ? 2.898 -3.953 15.419 1.00 94.62 92 ASN A N 1
ATOM 665 C CA . ASN A 1 92 ? 4.285 -4.282 15.745 1.00 94.62 92 ASN A CA 1
ATOM 666 C C . ASN A 1 92 ? 4.451 -5.604 16.520 1.00 94.62 92 ASN A C 1
ATOM 668 O O . ASN A 1 92 ? 5.576 -5.948 16.882 1.00 94.62 92 ASN A O 1
ATOM 672 N N . THR A 1 93 ? 3.368 -6.337 16.794 1.00 95.00 93 THR A N 1
ATOM 673 C CA . THR A 1 93 ? 3.406 -7.622 17.514 1.00 95.00 93 THR A CA 1
ATOM 674 C C . THR A 1 93 ? 3.214 -8.795 16.556 1.00 95.00 93 THR A C 1
ATOM 676 O O . THR A 1 93 ? 2.899 -8.618 15.381 1.00 95.00 93 THR A O 1
ATOM 679 N N . TRP A 1 94 ? 3.398 -10.018 17.056 1.00 93.25 94 TRP A N 1
ATOM 680 C CA . TRP A 1 94 ? 3.158 -11.247 16.292 1.00 93.25 94 TRP A CA 1
ATOM 681 C C . TRP A 1 94 ? 1.675 -11.593 16.115 1.00 93.25 94 TRP A C 1
ATOM 683 O O . TRP A 1 94 ? 1.359 -12.499 15.348 1.00 93.25 94 TRP A O 1
ATOM 693 N N . ASP A 1 95 ? 0.774 -10.844 16.751 1.00 90.00 95 ASP A N 1
ATOM 694 C CA . ASP A 1 95 ? -0.674 -11.024 16.607 1.00 90.00 95 ASP A CA 1
ATOM 695 C C . ASP A 1 95 ? -1.182 -10.529 15.245 1.00 90.00 95 ASP A C 1
ATOM 697 O O . ASP A 1 95 ? -2.286 -10.871 14.825 1.00 90.00 95 ASP A O 1
ATOM 701 N N . CYS A 1 96 ? -0.373 -9.743 14.521 1.00 89.56 96 CYS A N 1
ATOM 702 C CA . CYS A 1 96 ? -0.628 -9.413 13.126 1.00 89.56 96 CYS A CA 1
ATOM 703 C C . CYS A 1 96 ? 0.658 -9.439 12.286 1.00 89.56 96 CYS A C 1
ATOM 705 O O . CYS A 1 96 ? 1.770 -9.195 12.753 1.00 89.56 96 CYS A O 1
ATOM 707 N N . LEU A 1 97 ? 0.514 -9.690 10.986 1.00 90.00 97 LEU A N 1
ATOM 708 C CA . LEU A 1 97 ? 1.661 -9.791 10.079 1.00 90.00 97 LEU A CA 1
ATOM 709 C C . LEU A 1 97 ? 2.094 -8.447 9.463 1.00 90.00 97 LEU A C 1
ATOM 711 O O . LEU A 1 97 ? 3.017 -8.438 8.648 1.00 90.00 97 LEU A O 1
ATOM 715 N N . ALA A 1 98 ? 1.487 -7.312 9.837 1.00 93.06 98 ALA A N 1
ATOM 716 C CA . ALA A 1 98 ? 1.771 -6.000 9.234 1.00 93.06 98 ALA A CA 1
ATOM 717 C C . ALA A 1 98 ? 3.272 -5.642 9.275 1.00 93.06 98 ALA A C 1
ATOM 719 O O . ALA A 1 98 ? 3.875 -5.332 8.244 1.00 93.06 98 ALA A O 1
ATOM 720 N N . HIS A 1 99 ? 3.914 -5.803 10.434 1.00 93.31 99 HIS A N 1
ATOM 721 C CA . HIS A 1 99 ? 5.353 -5.587 10.597 1.00 93.31 99 HIS A CA 1
ATOM 722 C C . HIS A 1 99 ? 6.241 -6.535 9.756 1.00 93.31 99 HIS A C 1
ATOM 724 O O . HIS A 1 99 ? 7.342 -6.153 9.354 1.00 93.31 99 HIS A O 1
ATOM 730 N N . VAL A 1 100 ? 5.785 -7.755 9.432 1.00 93.56 100 VAL A N 1
ATOM 731 C CA . VAL A 1 100 ? 6.507 -8.669 8.521 1.00 93.56 100 VAL A CA 1
ATOM 732 C C . VAL A 1 100 ? 6.515 -8.105 7.100 1.00 93.56 100 VAL A C 1
ATOM 734 O O . VAL A 1 100 ? 7.560 -8.114 6.445 1.00 93.56 100 VAL A O 1
ATOM 737 N N . TYR A 1 101 ? 5.373 -7.594 6.628 1.00 93.62 101 TYR A N 1
ATOM 738 C CA . TYR A 1 101 ? 5.281 -6.948 5.317 1.00 93.62 101 TYR A CA 1
ATOM 739 C C . TYR A 1 101 ? 6.172 -5.708 5.240 1.00 93.62 101 TYR A C 1
ATOM 741 O O . TYR A 1 101 ? 6.896 -5.554 4.257 1.00 93.62 101 TYR A O 1
ATOM 749 N N . LEU A 1 102 ? 6.198 -4.888 6.297 1.00 94.81 102 LEU A N 1
ATOM 750 C CA . LEU A 1 102 ? 7.070 -3.716 6.366 1.00 94.81 102 LEU A CA 1
ATOM 751 C C . LEU A 1 102 ? 8.553 -4.092 6.258 1.00 94.81 102 LEU A C 1
ATOM 753 O O . LEU A 1 102 ? 9.267 -3.514 5.442 1.00 94.81 102 LEU A O 1
ATOM 757 N N . ARG A 1 103 ? 9.017 -5.112 6.992 1.00 93.88 103 ARG A N 1
ATOM 758 C CA . ARG A 1 103 ? 10.408 -5.592 6.874 1.00 93.88 103 ARG A CA 1
ATOM 759 C C . ARG A 1 103 ? 10.771 -6.005 5.445 1.00 93.88 103 ARG A C 1
ATOM 761 O O . ARG A 1 103 ? 11.856 -5.678 4.971 1.00 93.88 103 ARG A O 1
ATOM 768 N N . ARG A 1 104 ? 9.865 -6.695 4.743 1.00 92.44 104 ARG A N 1
ATOM 769 C CA . ARG A 1 104 ? 10.072 -7.091 3.336 1.00 92.44 104 ARG A CA 1
ATOM 770 C C . ARG A 1 104 ? 10.100 -5.887 2.394 1.00 92.44 104 ARG A C 1
ATOM 772 O O . ARG A 1 104 ? 10.918 -5.853 1.475 1.00 92.44 104 ARG A O 1
ATOM 779 N N . ALA A 1 105 ? 9.230 -4.905 2.625 1.00 94.12 105 ALA A N 1
ATOM 780 C CA . ALA A 1 105 ? 9.210 -3.673 1.847 1.00 94.12 105 ALA A CA 1
ATOM 781 C C . ALA A 1 105 ? 10.534 -2.911 1.992 1.00 94.12 105 ALA A C 1
ATOM 783 O O . ALA A 1 105 ? 11.138 -2.574 0.981 1.00 94.12 105 ALA A O 1
ATOM 784 N N . LEU A 1 106 ? 11.036 -2.751 3.222 1.00 93.25 106 LEU A N 1
ATOM 785 C CA . LEU A 1 106 ? 12.300 -2.059 3.500 1.00 93.25 106 LEU A CA 1
ATOM 786 C C . LEU A 1 106 ? 13.511 -2.712 2.822 1.00 93.25 106 LEU A C 1
ATOM 788 O O . LEU A 1 106 ? 14.389 -2.002 2.343 1.00 93.25 106 LEU A O 1
ATOM 792 N N . LEU A 1 107 ? 13.545 -4.046 2.723 1.00 90.44 107 LEU A N 1
ATOM 793 C CA . LEU A 1 107 ? 14.585 -4.750 1.964 1.00 90.44 107 LEU A CA 1
ATOM 794 C C . LEU A 1 107 ? 14.523 -4.422 0.463 1.00 90.44 107 LEU A C 1
ATOM 796 O O . LEU A 1 107 ? 15.552 -4.285 -0.186 1.00 90.44 107 LEU A O 1
ATOM 800 N N . SER A 1 108 ? 13.315 -4.273 -0.080 1.00 81.56 108 SER A N 1
ATOM 801 C CA . SER A 1 108 ? 13.085 -3.981 -1.503 1.00 81.56 108 SER A CA 1
ATOM 802 C C . S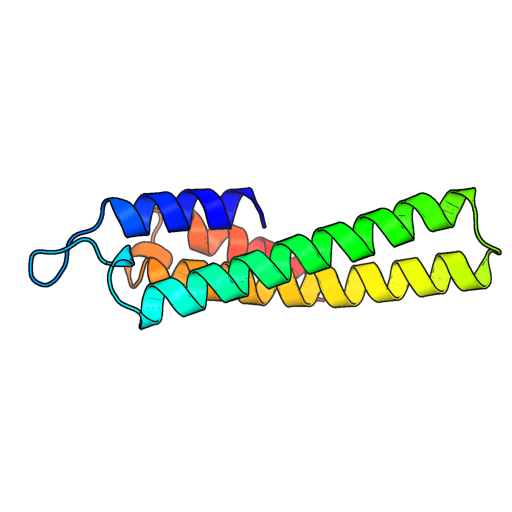ER A 1 108 ? 13.288 -2.500 -1.855 1.00 81.56 108 SER A C 1
ATOM 804 O O . SER A 1 108 ? 13.330 -2.143 -3.036 1.00 81.56 108 SER A O 1
ATOM 806 N N . SER A 1 109 ? 13.374 -1.634 -0.839 1.00 77.81 109 SER A N 1
ATOM 807 C CA . SER A 1 109 ? 13.612 -0.192 -0.960 1.00 77.81 109 SER A CA 1
ATOM 808 C C . SER A 1 109 ? 15.084 0.202 -1.029 1.00 77.81 109 SER A C 1
ATOM 810 O O . SER A 1 109 ? 15.354 1.375 -1.284 1.00 77.81 109 SER A O 1
ATOM 812 N N . GLN A 1 110 ? 15.998 -0.745 -0.811 1.00 59.97 110 GLN A N 1
ATOM 813 C CA . GLN A 1 110 ? 17.426 -0.564 -1.062 1.00 59.97 110 GLN A CA 1
ATOM 814 C C . GLN A 1 110 ? 17.772 -0.782 -2.544 1.00 59.97 110 GLN A C 1
ATOM 816 O O . GLN A 1 110 ? 16.938 -1.352 -3.307 1.00 59.97 110 GLN A O 1
#

pLDDT: mean 95.94, std 4.84, range [59.97, 98.69]

Foldseek 3Di:
DVVLLVVLVVQQQPDDDPRHRNCVDVVLVVLSVVLVVLVVVLVVLVVVLVVCVVPPDPVVSVVSVVVSLQSNLVSQLSSLVSSLVSVDPCCPPPVDCSVVSNVVSVVSND

Solvent-accessible surface area (backbone atoms only — not comparable to full-atom values): 5663 Å² total; per-residue (Å²): 100,68,73,54,51,52,55,38,54,51,48,27,62,67,44,68,54,98,91,38,39,47,46,74,40,64,75,48,40,52,53,52,50,54,36,47,53,38,51,54,53,31,50,52,39,41,50,49,20,59,51,21,67,82,72,45,59,71,70,58,18,52,50,37,41,52,51,22,53,56,47,36,22,51,37,34,34,54,40,24,52,50,32,21,60,75,53,41,78,51,13,75,38,88,91,36,65,37,45,58,53,29,56,54,22,56,64,56,56,105

Mean predicted aligned error: 2.76 Å

Radius of gyration: 16.25 Å; Cα contacts (8 Å, |Δi|>4): 119; chains: 1; bounding box: 36×21×48 Å